Protein AF-A0A959FS25-F1 (afdb_monomer_lite)

Secondary structure (DSSP, 8-state):
-PPPP-TT-S-TTSHHHHHHHHHHHHHHHHHHHHHHHHHHHHHHHHHHHHS-TTHHHHHHHHHHHHHHHHHHHHHHHHHTT-HHHHHHHHHHHHHHHHHHHHHHHGGGT----HHHIIIIIIIIHHHHHHHHHHHHHHHHHHHHHH---

Foldseek 3Di:
DDDDDCPPPDPCPVCVVVVLVVLLVLLVVLLVVLVVLLVVLVVLVVVDVVDDDVSVVVNLVSLVVSLVSLLVSLVVCVVVPVVVSVVLNVVSVVLVVVLVCCVVPCVVPPDDPPVCCCVPNVPNVSSVSSVVSSVSSVVSNVCSVPVDD

Structure (mmCIF, N/CA/C/O backbone):
data_AF-A0A959FS25-F1
#
_entry.id   AF-A0A959FS25-F1
#
loop_
_atom_site.group_PDB
_atom_site.id
_atom_site.type_symbol
_atom_site.label_atom_id
_atom_site.label_alt_id
_atom_site.label_comp_id
_atom_site.label_asym_id
_atom_site.label_entity_id
_atom_site.label_seq_id
_atom_site.pdbx_PDB_ins_code
_atom_site.Cartn_x
_atom_site.Cartn_y
_atom_site.Cartn_z
_atom_site.occupancy
_atom_site.B_iso_or_equiv
_atom_site.auth_seq_id
_atom_site.auth_comp_id
_atom_site.auth_asym_id
_atom_site.auth_atom_id
_atom_site.pdbx_PDB_model_num
ATOM 1 N N . MET A 1 1 ? -4.090 -17.725 -48.602 1.00 39.28 1 MET A N 1
ATOM 2 C CA . MET A 1 1 ? -3.649 -18.233 -47.287 1.00 39.28 1 MET A CA 1
ATOM 3 C C . MET A 1 1 ? -2.726 -17.185 -46.703 1.00 39.28 1 MET A C 1
ATOM 5 O O . MET A 1 1 ? -1.656 -16.974 -47.254 1.00 39.28 1 MET A O 1
ATOM 9 N N . ALA A 1 2 ? -3.205 -16.432 -45.713 1.00 36.97 2 ALA A N 1
ATOM 10 C CA . ALA A 1 2 ? -2.425 -15.381 -45.073 1.00 36.97 2 ALA A CA 1
ATOM 11 C C . ALA A 1 2 ? -1.371 -16.022 -44.160 1.00 36.97 2 ALA A C 1
ATOM 13 O O . ALA A 1 2 ? -1.702 -16.863 -43.325 1.00 36.97 2 ALA A O 1
ATOM 14 N N . SER A 1 3 ? -0.113 -15.649 -44.379 1.00 31.92 3 SER A N 1
ATOM 15 C CA . SER A 1 3 ? 1.004 -15.899 -43.472 1.00 31.92 3 SER A CA 1
ATOM 16 C C . SER A 1 3 ? 0.704 -15.245 -42.118 1.00 31.92 3 SER A C 1
ATOM 18 O O . SER A 1 3 ? 0.280 -14.090 -42.123 1.00 31.92 3 SER A O 1
ATOM 20 N N . PRO A 1 4 ? 0.906 -15.917 -40.972 1.00 39.31 4 PRO A N 1
ATOM 21 C CA . PRO A 1 4 ? 0.888 -15.234 -39.685 1.00 39.31 4 PRO A CA 1
ATOM 22 C C . PRO A 1 4 ? 2.026 -14.204 -39.666 1.00 39.31 4 PRO A C 1
ATOM 24 O O . PRO A 1 4 ? 3.177 -14.545 -39.939 1.00 39.31 4 PRO A O 1
ATOM 27 N N . ASP A 1 5 ? 1.694 -12.939 -39.410 1.00 34.69 5 ASP A N 1
ATOM 28 C CA . ASP A 1 5 ? 2.671 -11.854 -39.325 1.00 34.69 5 ASP A CA 1
ATOM 29 C C . ASP A 1 5 ? 3.706 -12.143 -38.220 1.00 34.69 5 ASP A C 1
ATOM 31 O O . ASP A 1 5 ? 3.327 -12.443 -37.080 1.00 34.69 5 ASP A O 1
ATOM 35 N N . PRO A 1 6 ? 5.015 -12.027 -38.507 1.00 40.28 6 PRO A N 1
ATOM 36 C CA . PRO A 1 6 ? 6.065 -12.220 -37.524 1.00 40.28 6 PRO A CA 1
ATOM 37 C C . PRO A 1 6 ? 6.191 -10.952 -36.670 1.00 40.28 6 PRO A C 1
ATOM 39 O O . PRO A 1 6 ? 7.093 -10.142 -36.845 1.00 40.28 6 PRO A O 1
ATOM 42 N N . ILE A 1 7 ? 5.291 -10.777 -35.701 1.00 44.28 7 ILE A N 1
ATOM 43 C CA . ILE A 1 7 ? 5.465 -9.780 -34.624 1.00 44.28 7 ILE A CA 1
ATOM 44 C C . ILE A 1 7 ? 6.586 -10.219 -33.649 1.00 44.28 7 ILE A C 1
ATOM 46 O O . ILE A 1 7 ? 7.019 -9.442 -32.801 1.00 44.28 7 ILE A O 1
ATOM 50 N N . LEU A 1 8 ? 7.104 -11.448 -33.780 1.00 37.16 8 LEU A N 1
ATOM 51 C CA . LEU A 1 8 ? 8.136 -12.001 -32.897 1.00 37.16 8 LEU A CA 1
ATOM 52 C C . LEU A 1 8 ? 9.596 -11.694 -33.281 1.00 37.16 8 LEU A C 1
ATOM 54 O O . LEU A 1 8 ? 10.453 -11.923 -32.436 1.00 37.16 8 LEU A O 1
ATOM 58 N N . ASP A 1 9 ? 9.884 -11.123 -34.458 1.00 37.91 9 ASP A N 1
ATOM 59 C CA . ASP A 1 9 ? 11.271 -10.905 -34.927 1.00 37.91 9 AS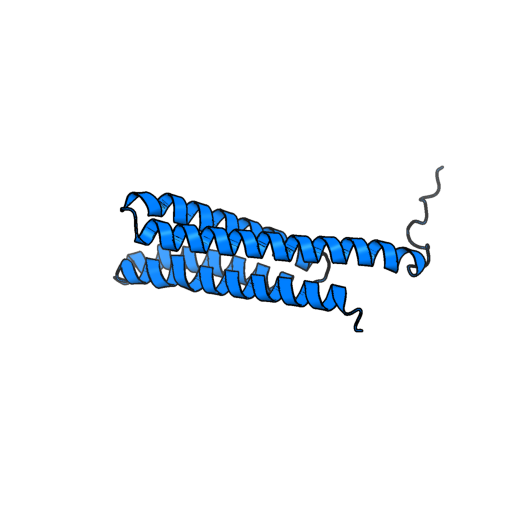P A CA 1
ATOM 60 C C . ASP A 1 9 ? 11.602 -9.435 -35.256 1.00 37.91 9 ASP A C 1
ATOM 62 O O . ASP A 1 9 ? 12.465 -9.136 -36.080 1.00 37.91 9 ASP A O 1
ATOM 66 N N . SER A 1 10 ? 10.952 -8.470 -34.601 1.00 39.53 10 SER A N 1
ATOM 67 C CA . SER A 1 10 ? 11.512 -7.113 -34.537 1.00 39.53 10 SER A CA 1
ATOM 68 C C . SER A 1 10 ? 12.599 -7.080 -33.455 1.00 39.53 10 SER A C 1
ATOM 70 O O . SER A 1 10 ? 12.296 -7.475 -32.322 1.00 39.53 10 SER A O 1
ATOM 72 N N . PRO A 1 11 ? 13.831 -6.603 -33.729 1.00 36.06 11 PRO A N 1
ATOM 73 C CA . PRO A 1 11 ? 14.851 -6.498 -32.698 1.00 36.06 11 PRO A CA 1
ATOM 74 C C . PRO A 1 11 ? 14.297 -5.625 -31.571 1.00 36.06 11 PRO A C 1
ATOM 76 O O . PRO A 1 11 ? 13.958 -4.458 -31.767 1.00 36.06 11 PRO A O 1
ATOM 79 N N . LEU A 1 12 ? 14.191 -6.205 -30.374 1.00 47.69 12 LEU A N 1
ATOM 80 C CA . LEU A 1 12 ? 13.696 -5.574 -29.145 1.00 47.69 12 LEU A CA 1
ATOM 81 C C . LEU A 1 12 ? 14.527 -4.348 -28.701 1.00 47.69 12 LEU A C 1
ATOM 83 O O . LEU A 1 12 ? 14.428 -3.922 -27.556 1.00 47.69 12 LEU A O 1
ATOM 87 N N . GLU A 1 13 ? 15.395 -3.795 -29.543 1.00 45.34 13 GLU A N 1
ATOM 88 C CA . GLU A 1 13 ? 16.294 -2.683 -29.237 1.00 45.34 13 GLU A CA 1
ATOM 89 C C . GLU A 1 13 ? 15.662 -1.320 -29.547 1.00 45.34 13 GLU A C 1
ATOM 91 O O . GLU A 1 13 ? 15.771 -0.425 -28.711 1.00 45.34 13 GLU A O 1
ATOM 96 N N . ASP A 1 14 ? 14.865 -1.195 -30.614 1.00 44.47 14 ASP A N 1
ATOM 97 C CA . ASP A 1 14 ? 14.167 0.063 -30.950 1.00 44.47 14 ASP A CA 1
ATOM 98 C C . ASP A 1 14 ? 12.854 0.267 -30.175 1.00 44.47 14 ASP A C 1
ATOM 100 O O . ASP A 1 14 ? 12.371 1.389 -30.010 1.00 44.47 14 ASP A O 1
ATOM 104 N N . VAL A 1 15 ? 12.290 -0.806 -29.612 1.00 49.53 15 VAL A N 1
ATOM 105 C CA . VAL A 1 15 ? 11.075 -0.740 -28.779 1.00 49.53 15 VAL A CA 1
ATOM 106 C C . VAL A 1 15 ? 11.408 -0.451 -27.304 1.00 49.53 15 VAL A C 1
ATOM 108 O O . VAL A 1 15 ? 10.543 -0.016 -26.540 1.00 49.53 15 VAL A O 1
ATOM 111 N N . ARG A 1 16 ? 12.672 -0.631 -26.882 1.00 56.34 16 ARG A N 1
ATOM 112 C CA . ARG A 1 16 ? 13.144 -0.348 -25.511 1.00 56.34 16 ARG A CA 1
ATOM 113 C C . ARG A 1 16 ? 12.865 1.076 -25.035 1.00 56.34 16 ARG A C 1
ATOM 115 O O . ARG A 1 16 ? 12.369 1.182 -23.916 1.00 56.34 16 ARG A O 1
ATOM 122 N N . PRO A 1 17 ? 13.147 2.156 -25.790 1.00 57.81 17 PRO A N 1
ATOM 123 C CA . PRO A 1 17 ? 12.889 3.511 -25.305 1.00 57.81 17 PRO A CA 1
ATOM 124 C C . PRO A 1 17 ? 11.390 3.783 -25.130 1.00 57.81 17 PRO A C 1
ATOM 126 O O . PRO A 1 17 ? 10.979 4.270 -24.081 1.00 57.81 17 PRO A O 1
ATOM 129 N N . VAL A 1 18 ? 10.550 3.370 -26.087 1.00 61.16 18 VAL A N 1
ATOM 130 C CA . VAL A 1 18 ? 9.091 3.585 -26.021 1.00 61.16 18 VAL A CA 1
ATOM 131 C C . VAL A 1 18 ? 8.445 2.753 -24.909 1.00 61.16 18 VAL A C 1
ATOM 133 O O . VAL A 1 18 ? 7.579 3.247 -24.182 1.00 61.16 18 VAL A O 1
ATOM 136 N N . LEU A 1 19 ? 8.866 1.496 -24.735 1.00 61.91 19 LEU A N 1
ATOM 137 C CA . LEU A 1 19 ? 8.413 0.665 -23.619 1.00 61.91 19 LEU A CA 1
ATOM 138 C C . LEU A 1 19 ? 8.911 1.234 -22.290 1.00 61.91 19 LEU A C 1
ATOM 140 O O . LEU A 1 19 ? 8.114 1.349 -21.363 1.00 61.91 19 LEU A O 1
ATOM 144 N N . ARG A 1 20 ? 10.174 1.669 -22.200 1.00 63.22 20 ARG A N 1
ATOM 145 C CA . ARG A 1 20 ? 10.745 2.310 -21.005 1.00 63.22 20 ARG A CA 1
ATOM 146 C C . ARG A 1 20 ? 9.966 3.567 -20.615 1.00 63.22 20 ARG A C 1
ATOM 148 O O . ARG A 1 20 ? 9.628 3.697 -19.444 1.00 63.22 20 ARG A O 1
ATOM 155 N N . ASP A 1 21 ? 9.603 4.426 -21.564 1.00 63.78 21 ASP A N 1
ATOM 156 C CA . ASP A 1 21 ? 8.802 5.629 -21.304 1.00 63.78 21 ASP A CA 1
ATOM 157 C C . ASP A 1 21 ? 7.386 5.300 -20.818 1.00 63.78 21 ASP A C 1
ATOM 159 O O . ASP A 1 21 ? 6.874 5.932 -19.888 1.00 63.78 21 ASP A O 1
ATOM 163 N N . ARG A 1 22 ? 6.745 4.279 -21.401 1.00 69.19 22 ARG A N 1
ATOM 164 C CA . ARG A 1 22 ? 5.432 3.798 -20.940 1.00 69.19 22 ARG A CA 1
ATOM 165 C C . ARG A 1 22 ? 5.513 3.197 -19.534 1.00 69.19 22 ARG A C 1
ATOM 167 O O . ARG A 1 22 ? 4.667 3.507 -18.695 1.00 69.19 22 ARG A O 1
ATOM 174 N N . PHE A 1 23 ? 6.544 2.400 -19.250 1.00 68.38 23 PHE A N 1
ATOM 175 C CA . PHE A 1 23 ? 6.814 1.847 -17.919 1.00 68.38 23 PHE A CA 1
ATOM 176 C C . PHE A 1 23 ? 7.118 2.947 -16.892 1.00 68.38 23 PHE A C 1
ATOM 178 O O . PHE A 1 23 ? 6.595 2.905 -15.776 1.00 68.38 23 PHE A O 1
ATOM 185 N N . TYR A 1 24 ? 7.901 3.957 -17.273 1.00 67.62 24 TYR A N 1
ATOM 186 C CA . TYR A 1 24 ? 8.228 5.117 -16.447 1.00 67.62 24 TYR A CA 1
ATOM 187 C C . TYR A 1 24 ? 6.975 5.906 -16.064 1.00 67.62 24 TYR A C 1
ATOM 189 O O . TYR A 1 24 ? 6.683 6.076 -14.877 1.00 67.62 24 TYR A O 1
ATOM 197 N N . ARG A 1 25 ? 6.194 6.338 -17.065 1.00 73.69 25 ARG A N 1
ATOM 198 C CA . ARG A 1 25 ? 4.954 7.098 -16.847 1.00 73.69 25 ARG A CA 1
ATOM 199 C C . ARG A 1 25 ? 3.996 6.330 -15.955 1.00 73.69 25 ARG A C 1
ATOM 201 O O . ARG A 1 25 ? 3.461 6.895 -15.007 1.00 73.69 25 ARG A O 1
ATOM 208 N N . ARG A 1 26 ? 3.829 5.033 -16.207 1.00 78.75 26 ARG A N 1
ATOM 209 C CA . ARG A 1 26 ? 2.962 4.191 -15.392 1.00 78.75 26 ARG A CA 1
ATOM 210 C C . ARG A 1 26 ? 3.436 4.093 -13.945 1.00 78.75 26 ARG A C 1
ATOM 212 O O . ARG A 1 26 ? 2.621 4.202 -13.041 1.00 78.75 26 ARG A O 1
ATOM 219 N N . THR A 1 27 ? 4.730 3.901 -13.717 1.00 77.69 27 THR A N 1
ATOM 220 C CA . THR A 1 27 ? 5.263 3.759 -12.356 1.00 77.69 27 THR A CA 1
ATOM 221 C C . THR A 1 27 ? 5.171 5.070 -11.573 1.00 77.69 27 THR A C 1
ATOM 223 O O . THR A 1 27 ? 4.874 5.059 -10.380 1.00 77.69 27 THR A O 1
ATOM 226 N N . ALA A 1 28 ? 5.356 6.205 -12.253 1.00 80.38 28 ALA A N 1
ATOM 227 C CA . ALA A 1 28 ? 5.119 7.525 -11.681 1.00 80.38 28 ALA A CA 1
ATOM 228 C C . ALA A 1 28 ? 3.638 7.730 -11.319 1.00 80.38 28 ALA A C 1
ATOM 230 O O . ALA A 1 28 ? 3.340 8.170 -10.212 1.00 80.38 28 ALA A O 1
ATOM 231 N N . ILE A 1 29 ? 2.716 7.377 -12.223 1.00 85.69 29 ILE A N 1
ATOM 232 C CA . ILE A 1 29 ? 1.267 7.435 -11.976 1.00 85.69 29 ILE A CA 1
ATOM 233 C C . ILE A 1 29 ? 0.893 6.550 -10.782 1.00 85.69 29 ILE A C 1
ATOM 235 O O . ILE A 1 29 ? 0.226 7.023 -9.867 1.00 85.69 29 ILE A O 1
ATOM 239 N N . ASP A 1 30 ? 1.384 5.306 -10.751 1.00 85.75 30 ASP A N 1
ATOM 240 C CA . ASP A 1 30 ? 1.131 4.357 -9.663 1.00 85.75 30 ASP A CA 1
ATOM 241 C C . ASP A 1 30 ? 1.538 4.944 -8.301 1.00 85.75 30 ASP A C 1
ATOM 243 O O . ASP A 1 30 ? 0.792 4.833 -7.325 1.00 85.75 30 ASP A O 1
ATOM 247 N N . PHE A 1 31 ? 2.719 5.574 -8.240 1.00 87.94 31 PHE A N 1
ATOM 248 C CA . PHE A 1 31 ? 3.234 6.218 -7.035 1.00 87.94 31 PHE A CA 1
ATOM 249 C C . PHE A 1 31 ? 2.379 7.411 -6.605 1.00 87.94 31 PHE A C 1
ATOM 251 O O . PHE A 1 31 ? 1.957 7.453 -5.452 1.00 87.94 31 PHE A O 1
ATOM 258 N N . TRP A 1 32 ? 2.099 8.356 -7.507 1.00 90.50 32 TRP A N 1
ATOM 259 C CA . TRP A 1 32 ? 1.359 9.571 -7.158 1.00 90.50 32 TRP A CA 1
ATOM 260 C C . TRP A 1 32 ? -0.093 9.292 -6.781 1.00 90.50 32 TRP A C 1
ATOM 262 O O . TRP A 1 32 ? -0.583 9.889 -5.826 1.00 90.50 32 TRP A O 1
ATOM 272 N N . ILE A 1 33 ? -0.760 8.354 -7.461 1.00 90.50 33 ILE A N 1
ATOM 273 C CA . ILE A 1 33 ? -2.108 7.926 -7.071 1.00 90.50 33 ILE A CA 1
ATOM 274 C C . ILE A 1 33 ? -2.067 7.278 -5.686 1.00 90.50 33 ILE A C 1
ATOM 276 O O . ILE A 1 33 ? -2.869 7.638 -4.829 1.00 90.50 33 ILE A O 1
ATOM 280 N N . ASN A 1 34 ? -1.114 6.375 -5.422 1.00 91.88 34 ASN A N 1
ATOM 281 C CA . ASN A 1 34 ? -1.023 5.751 -4.103 1.00 91.88 34 ASN A CA 1
ATOM 282 C C . ASN A 1 34 ? -0.717 6.775 -3.000 1.00 91.88 34 ASN A C 1
ATOM 284 O O . ASN A 1 34 ? -1.304 6.713 -1.927 1.00 91.88 34 ASN A O 1
ATOM 288 N N . ALA A 1 35 ? 0.182 7.727 -3.264 1.00 90.31 35 ALA A N 1
ATOM 289 C CA . ALA A 1 35 ? 0.518 8.800 -2.334 1.00 90.31 35 ALA A CA 1
ATOM 290 C C . ALA A 1 35 ? -0.704 9.676 -2.029 1.00 90.31 35 ALA A C 1
ATOM 292 O O . ALA A 1 35 ? -0.971 9.968 -0.865 1.00 90.31 35 ALA A O 1
ATOM 293 N N . ALA A 1 36 ? -1.469 10.045 -3.061 1.00 92.00 36 ALA A N 1
ATOM 294 C CA . ALA A 1 36 ? -2.697 10.813 -2.911 1.00 92.00 36 ALA A CA 1
ATOM 295 C C . ALA A 1 36 ? -3.744 10.049 -2.092 1.00 92.00 36 ALA A C 1
ATOM 297 O O . ALA A 1 36 ? -4.314 10.616 -1.165 1.00 92.00 36 ALA A O 1
ATOM 298 N N . LEU A 1 37 ? -3.956 8.759 -2.372 1.00 91.44 37 LEU A N 1
ATOM 299 C CA . LEU A 1 37 ? -4.898 7.929 -1.620 1.00 91.44 37 LEU A CA 1
ATOM 300 C C . LEU A 1 37 ? -4.467 7.758 -0.156 1.00 91.44 37 LEU A C 1
ATOM 302 O O . LEU A 1 37 ? -5.293 7.936 0.732 1.00 91.44 37 LEU A O 1
ATOM 306 N N . CYS A 1 38 ? -3.186 7.494 0.121 1.00 91.31 38 CYS A N 1
ATOM 307 C CA . CYS A 1 38 ? -2.668 7.454 1.494 1.00 91.31 38 CYS A CA 1
ATOM 308 C C . CYS A 1 38 ? -2.856 8.799 2.213 1.00 91.31 38 CYS A C 1
ATOM 310 O O . CYS A 1 38 ? -3.217 8.821 3.389 1.00 91.31 38 CYS A O 1
ATOM 312 N N . GLY A 1 39 ? -2.641 9.917 1.512 1.00 90.12 39 GLY A N 1
ATOM 313 C CA . GLY A 1 39 ? -2.890 11.257 2.040 1.00 90.12 39 GLY A CA 1
ATOM 314 C C . GLY A 1 39 ? -4.366 11.477 2.371 1.00 90.12 39 GLY A C 1
ATOM 315 O O . GLY A 1 39 ? -4.678 11.907 3.476 1.00 90.12 39 GLY A O 1
ATOM 316 N N . LEU A 1 40 ? -5.273 11.109 1.462 1.00 89.00 40 LEU A N 1
ATOM 317 C CA . LEU A 1 40 ? -6.719 11.195 1.680 1.00 89.00 40 LEU A CA 1
ATOM 318 C C . LEU A 1 40 ? -7.161 10.342 2.869 1.00 89.00 40 LEU A C 1
ATOM 320 O O . LEU A 1 40 ? -7.857 10.856 3.734 1.00 89.00 40 LEU A O 1
ATOM 324 N N . VAL A 1 41 ? -6.701 9.090 2.953 1.00 88.94 41 VAL A N 1
ATOM 325 C CA . VAL A 1 41 ? -6.999 8.186 4.077 1.00 88.94 41 VAL A CA 1
ATOM 326 C C . VAL A 1 41 ? -6.492 8.761 5.402 1.00 88.94 41 VAL A C 1
ATOM 328 O O . VAL A 1 41 ? -7.201 8.722 6.408 1.00 88.94 41 VAL A O 1
ATOM 331 N N . THR A 1 42 ? -5.297 9.357 5.403 1.00 87.88 42 THR A N 1
ATOM 332 C CA . THR A 1 42 ? -4.732 10.022 6.586 1.00 87.88 42 THR A CA 1
ATOM 333 C C . THR A 1 42 ? -5.575 11.227 7.000 1.00 87.88 42 THR A C 1
ATOM 335 O O . THR A 1 42 ? -5.903 11.370 8.175 1.00 87.88 42 THR A O 1
ATOM 338 N N . LEU A 1 43 ? -5.977 12.069 6.045 1.00 87.62 43 LEU A N 1
ATOM 339 C CA . LEU A 1 43 ? -6.838 13.224 6.304 1.00 87.62 43 LEU A CA 1
ATOM 340 C C . LEU A 1 43 ? -8.221 12.804 6.805 1.00 87.62 43 LEU A C 1
ATOM 342 O O . LEU A 1 43 ? -8.722 13.416 7.742 1.00 87.62 43 LEU A O 1
ATOM 346 N N . THR A 1 44 ? -8.822 11.750 6.245 1.00 84.06 44 THR A N 1
ATOM 347 C CA . THR A 1 44 ? -10.095 11.213 6.748 1.00 84.06 44 THR A CA 1
ATOM 348 C C . THR A 1 44 ? -9.951 10.624 8.145 1.00 84.06 44 THR A C 1
ATOM 350 O O . THR A 1 44 ? -10.828 10.845 8.969 1.00 84.06 44 THR A O 1
ATOM 353 N N . GLY A 1 45 ? -8.837 9.948 8.449 1.00 78.94 45 GLY A N 1
ATOM 354 C CA . GLY A 1 45 ? -8.565 9.435 9.793 1.00 78.94 45 GLY A CA 1
ATOM 355 C C . GLY A 1 45 ? -8.413 10.554 10.827 1.00 78.94 45 GLY A C 1
ATOM 356 O O . GLY A 1 45 ? -9.006 10.486 11.899 1.00 78.94 45 GLY A O 1
ATOM 357 N N . LEU A 1 46 ? -7.676 11.617 10.486 1.00 81.12 46 LEU A N 1
ATOM 358 C CA . LEU A 1 46 ? -7.529 12.803 11.338 1.00 81.12 46 LEU A CA 1
ATOM 359 C C . LEU A 1 46 ? -8.843 13.583 11.480 1.00 81.12 46 LEU A C 1
ATOM 361 O O . LEU A 1 46 ? -9.161 14.050 12.569 1.00 81.12 46 LEU A O 1
ATOM 365 N N . GLY A 1 47 ? -9.611 13.713 10.397 1.00 77.62 47 GLY A N 1
ATOM 366 C CA . GLY A 1 47 ? -10.910 14.385 10.397 1.00 77.62 47 GLY A CA 1
ATOM 367 C C . GLY A 1 47 ? -11.959 13.632 11.212 1.00 77.62 47 GLY A C 1
ATOM 368 O O . GLY A 1 47 ? -12.654 14.246 12.012 1.00 77.62 47 GLY A O 1
ATOM 369 N N . GLY A 1 48 ? -12.020 12.304 11.079 1.00 72.19 48 GLY A N 1
ATOM 370 C CA . GLY A 1 48 ? -12.925 11.459 11.859 1.00 72.19 48 GLY A CA 1
ATOM 371 C C . GLY A 1 48 ? -12.583 11.405 13.347 1.00 72.19 48 GLY A C 1
ATOM 372 O O . GLY A 1 48 ? -13.468 11.220 14.169 1.00 72.19 48 GLY A O 1
ATOM 373 N N . TRP A 1 49 ? -11.321 11.635 13.724 1.00 69.00 49 TRP A N 1
ATOM 374 C CA . TRP A 1 49 ? -10.952 11.789 15.135 1.00 69.00 49 TRP A CA 1
ATOM 375 C C . TRP A 1 49 ? -11.500 13.084 15.763 1.00 69.00 49 TRP A C 1
ATOM 377 O O . TRP A 1 49 ? -11.687 13.149 16.975 1.00 69.00 49 TRP A O 1
ATOM 387 N N . LEU A 1 50 ? -11.763 14.110 14.948 1.00 68.25 50 LEU A N 1
ATOM 388 C CA . LEU A 1 50 ? -12.223 15.425 15.402 1.00 68.25 50 LEU A CA 1
ATOM 389 C C . LEU A 1 50 ? -13.746 15.613 15.299 1.00 68.25 50 LEU A C 1
ATOM 391 O O . LEU A 1 50 ? -14.272 16.543 15.908 1.00 68.25 50 LEU A O 1
ATOM 395 N N . ILE A 1 51 ? -14.446 14.786 14.516 1.00 64.50 51 ILE A N 1
ATOM 396 C CA . ILE A 1 51 ? -15.841 15.006 14.116 1.00 64.50 51 ILE A CA 1
ATOM 397 C C . ILE A 1 51 ? -16.620 13.684 14.258 1.00 64.50 51 ILE A C 1
ATOM 399 O O . ILE A 1 51 ? -16.649 12.926 13.308 1.00 64.50 51 ILE A O 1
ATOM 403 N N . GLU A 1 52 ? -17.199 13.429 15.442 1.00 65.25 52 GLU A N 1
ATOM 404 C CA . GLU A 1 52 ? -18.264 12.450 15.806 1.00 65.25 52 GLU A CA 1
ATOM 405 C C . GLU A 1 52 ? -18.314 11.015 15.183 1.00 65.25 52 GLU A C 1
ATOM 407 O O . GLU A 1 52 ? -17.634 10.646 14.230 1.00 65.25 52 GLU A O 1
ATOM 412 N N . GLU A 1 53 ? -19.142 10.140 15.776 1.00 59.75 53 GLU A N 1
ATOM 413 C CA . GLU A 1 53 ? -19.171 8.675 15.555 1.00 59.75 53 GLU A CA 1
ATOM 414 C C . GLU A 1 53 ? -19.499 8.224 14.109 1.00 59.75 53 GLU A C 1
ATOM 416 O O . GLU A 1 53 ? -19.106 7.126 13.699 1.00 59.75 53 GLU A O 1
ATOM 421 N N . ASP A 1 54 ? -20.122 9.075 13.286 1.00 65.25 54 ASP A N 1
ATOM 422 C CA . ASP A 1 54 ? -20.556 8.735 11.918 1.00 65.25 54 ASP A CA 1
ATOM 423 C C . ASP A 1 54 ? -19.422 8.725 10.869 1.00 65.25 54 ASP A C 1
ATOM 425 O O . ASP A 1 54 ? -19.601 8.266 9.734 1.00 65.25 54 ASP A O 1
ATOM 429 N N . TYR A 1 55 ? -18.213 9.170 11.228 1.00 74.31 55 TYR A N 1
ATOM 430 C CA . TYR A 1 55 ? -17.065 9.195 10.309 1.00 74.31 55 TYR A CA 1
ATOM 431 C C . TYR A 1 55 ? -16.408 7.827 10.087 1.00 74.31 55 TYR A C 1
ATOM 433 O O . TYR A 1 55 ? -15.599 7.665 9.165 1.00 74.31 55 TYR A O 1
ATOM 441 N N . LEU A 1 56 ? -16.779 6.811 10.874 1.00 72.00 56 LEU A N 1
ATOM 442 C CA . LEU A 1 56 ? -16.237 5.458 10.746 1.00 72.00 56 LEU A CA 1
ATOM 443 C C . LEU A 1 56 ? -16.516 4.855 9.360 1.00 72.00 56 LEU A C 1
ATOM 445 O O . LEU A 1 56 ? -15.632 4.245 8.756 1.00 72.00 56 LEU A O 1
ATOM 449 N N . ILE A 1 57 ? -17.717 5.078 8.819 1.00 78.50 57 ILE A N 1
ATOM 450 C CA . ILE A 1 57 ? -18.108 4.590 7.488 1.00 78.50 57 ILE A CA 1
ATOM 451 C C . ILE A 1 57 ? -17.229 5.227 6.407 1.00 78.50 57 ILE A C 1
ATOM 453 O O . ILE A 1 57 ? -16.754 4.538 5.505 1.00 78.50 57 ILE A O 1
ATOM 457 N N . VAL A 1 58 ? -16.958 6.529 6.521 1.00 82.12 58 VAL A N 1
ATOM 458 C CA . VAL A 1 58 ? -16.104 7.261 5.575 1.00 82.12 58 VAL A CA 1
ATOM 459 C C . VAL A 1 58 ? -14.674 6.725 5.617 1.00 82.12 58 VAL A C 1
ATOM 461 O O . VAL A 1 58 ? -14.092 6.450 4.567 1.00 82.12 58 VAL A O 1
ATOM 464 N N . CYS A 1 59 ? -14.126 6.505 6.815 1.00 78.81 59 CYS A N 1
ATOM 465 C CA . CYS A 1 59 ? -12.808 5.898 6.994 1.00 78.81 59 CYS A CA 1
ATOM 466 C C . CYS A 1 59 ? -12.739 4.496 6.376 1.00 78.81 59 CYS A C 1
ATOM 468 O O . CYS A 1 59 ? -11.806 4.203 5.629 1.00 78.81 59 CYS A O 1
ATOM 470 N N . LEU A 1 60 ? -13.737 3.644 6.623 1.00 79.88 60 LEU A N 1
ATOM 471 C CA . LEU A 1 60 ? -13.795 2.299 6.048 1.00 79.88 60 LEU A CA 1
ATOM 472 C C . LEU A 1 60 ? -13.847 2.327 4.518 1.00 79.88 60 LEU A C 1
ATOM 474 O O . LEU A 1 60 ? -13.118 1.573 3.874 1.00 79.88 60 LEU A O 1
ATOM 478 N N . ILE A 1 61 ? -14.646 3.220 3.927 1.00 85.88 61 ILE A N 1
ATOM 479 C CA . ILE A 1 61 ? -14.705 3.402 2.470 1.00 85.88 61 ILE A CA 1
ATOM 480 C C . ILE A 1 61 ? -13.346 3.861 1.929 1.00 85.88 61 ILE A C 1
ATOM 482 O O . ILE A 1 61 ? -12.883 3.336 0.915 1.00 85.88 61 ILE A O 1
ATOM 486 N N . ALA A 1 62 ? -12.682 4.799 2.607 1.00 86.44 62 ALA A N 1
ATOM 487 C CA . ALA A 1 62 ? -11.374 5.302 2.198 1.00 86.44 62 ALA A CA 1
ATOM 488 C C . ALA A 1 62 ? -10.301 4.197 2.234 1.00 86.44 62 ALA A C 1
ATOM 490 O O . ALA A 1 62 ? -9.575 4.003 1.254 1.00 86.44 62 ALA A O 1
ATOM 491 N N . PHE A 1 63 ? -10.244 3.417 3.319 1.00 85.38 63 PHE A N 1
ATOM 492 C CA . PHE A 1 63 ? -9.344 2.266 3.444 1.00 85.38 63 PHE A CA 1
ATOM 493 C C . PHE A 1 63 ? -9.665 1.163 2.432 1.00 85.38 63 PHE A C 1
ATOM 495 O O . PHE A 1 63 ? -8.746 0.568 1.868 1.00 85.38 63 PHE A O 1
ATOM 502 N N . PHE A 1 64 ? -10.945 0.912 2.154 1.00 87.12 64 PHE A N 1
ATOM 503 C CA . PHE A 1 64 ? -11.362 -0.049 1.138 1.00 87.12 64 PHE A CA 1
ATOM 504 C C . PHE A 1 64 ? -10.911 0.384 -0.260 1.00 87.12 64 PHE A C 1
ATOM 506 O O . PHE A 1 64 ? -10.278 -0.399 -0.968 1.00 87.12 64 PHE A O 1
ATOM 513 N N . ALA A 1 65 ? -11.163 1.638 -0.645 1.00 89.88 65 ALA A N 1
ATOM 514 C CA . ALA A 1 65 ? -10.740 2.178 -1.935 1.00 89.88 65 ALA A CA 1
ATOM 515 C C . ALA A 1 65 ? -9.212 2.119 -2.104 1.00 89.88 65 ALA A C 1
ATOM 517 O O . ALA A 1 65 ? -8.719 1.694 -3.153 1.00 89.88 65 ALA A O 1
ATOM 518 N N . LEU A 1 66 ? -8.463 2.477 -1.054 1.00 91.69 66 LEU A N 1
ATOM 519 C CA . LEU A 1 66 ? -7.008 2.347 -1.015 1.00 91.69 66 LEU A CA 1
ATOM 520 C C . LEU A 1 66 ? -6.571 0.887 -1.201 1.00 91.69 66 LEU A C 1
ATOM 522 O O . LEU A 1 66 ? -5.754 0.600 -2.074 1.00 91.69 66 LEU A O 1
ATOM 526 N N . GLY A 1 67 ? -7.134 -0.040 -0.424 1.00 90.12 67 GLY A N 1
ATOM 527 C CA . GLY A 1 67 ? -6.788 -1.459 -0.481 1.00 90.12 67 GLY A CA 1
ATOM 528 C C . GLY A 1 67 ? -7.075 -2.086 -1.846 1.00 90.12 67 GLY A C 1
ATOM 529 O O . GLY A 1 67 ? -6.216 -2.768 -2.405 1.00 90.12 67 GLY A O 1
ATOM 530 N N . VAL A 1 68 ? -8.242 -1.797 -2.430 1.00 91.06 68 VAL A N 1
ATOM 531 C CA . VAL A 1 68 ? -8.618 -2.256 -3.776 1.00 91.06 68 VAL A CA 1
ATOM 532 C C . VAL A 1 68 ? -7.618 -1.750 -4.811 1.00 91.06 68 VAL A C 1
ATOM 534 O O . VAL A 1 68 ? -7.095 -2.538 -5.602 1.00 91.06 68 VAL A O 1
ATOM 537 N N . TYR A 1 69 ? -7.297 -0.456 -4.783 1.00 92.62 69 TYR A N 1
ATOM 538 C CA . TYR A 1 69 ? -6.317 0.120 -5.698 1.00 92.62 69 TYR A CA 1
ATOM 539 C C . TYR A 1 69 ? -4.940 -0.552 -5.572 1.00 92.62 69 TYR A C 1
ATOM 541 O O . TYR A 1 69 ? -4.343 -0.936 -6.581 1.00 92.62 69 TYR A O 1
ATOM 549 N N . GLN A 1 70 ? -4.439 -0.739 -4.348 1.00 93.00 70 GLN A N 1
ATOM 550 C CA . GLN A 1 70 ? -3.134 -1.361 -4.100 1.00 93.00 70 GLN A CA 1
ATOM 551 C C . GLN A 1 70 ? -3.100 -2.818 -4.560 1.00 93.00 70 GLN A C 1
ATOM 553 O O . GLN A 1 70 ? -2.120 -3.260 -5.167 1.00 93.00 70 GLN A O 1
ATOM 558 N N . LEU A 1 71 ? -4.187 -3.559 -4.350 1.00 91.44 71 LEU A N 1
ATOM 559 C CA . LEU A 1 71 ? -4.316 -4.934 -4.810 1.00 91.44 71 LEU A CA 1
ATOM 560 C C . LEU A 1 71 ? -4.295 -5.010 -6.345 1.00 91.44 71 LEU A C 1
ATOM 562 O O . LEU A 1 71 ? -3.489 -5.749 -6.907 1.00 91.44 71 LEU A O 1
ATOM 566 N N . PHE A 1 72 ? -5.063 -4.172 -7.042 1.00 91.19 72 PHE A N 1
ATOM 567 C CA . PHE A 1 72 ? -5.014 -4.117 -8.506 1.00 91.19 72 PHE A CA 1
ATOM 568 C C . PHE A 1 72 ? -3.640 -3.676 -9.029 1.00 91.19 72 PHE A C 1
ATOM 570 O O . PHE A 1 72 ? -3.055 -4.354 -9.875 1.00 91.19 72 PHE A O 1
ATOM 577 N N . SER A 1 73 ? -3.074 -2.584 -8.509 1.00 90.06 73 SER A N 1
ATOM 578 C CA . SER A 1 73 ? -1.762 -2.085 -8.948 1.00 90.06 73 SER A CA 1
ATOM 579 C C . SER A 1 73 ? -0.653 -3.117 -8.702 1.00 90.06 73 SER A C 1
ATOM 581 O O . SER A 1 73 ? 0.236 -3.296 -9.542 1.00 90.06 73 SER A O 1
ATOM 583 N N . SER A 1 74 ? -0.718 -3.851 -7.588 1.00 88.94 74 SER A N 1
ATOM 584 C CA . SER A 1 74 ? 0.233 -4.917 -7.271 1.00 88.94 74 SER A CA 1
ATOM 585 C C . SER A 1 74 ? 0.102 -6.127 -8.198 1.00 88.94 74 SER A C 1
ATOM 587 O O . SER A 1 74 ? 1.119 -6.604 -8.702 1.00 88.94 74 SER A O 1
ATOM 589 N N . MET A 1 75 ? -1.122 -6.566 -8.515 1.00 89.06 75 MET A N 1
ATOM 590 C CA . MET A 1 75 ? -1.380 -7.658 -9.462 1.00 89.06 75 MET A CA 1
ATOM 591 C C . MET A 1 75 ? -0.893 -7.316 -10.868 1.00 89.06 75 MET A C 1
ATOM 593 O O . MET A 1 75 ? -0.156 -8.095 -11.470 1.00 89.06 75 MET A O 1
ATOM 597 N N . VAL A 1 76 ? -1.233 -6.129 -11.383 1.00 87.56 76 VAL A N 1
ATOM 598 C CA . VAL A 1 76 ? -0.777 -5.723 -12.719 1.00 87.56 76 VAL A CA 1
ATOM 599 C C . VAL A 1 76 ? 0.740 -5.481 -12.720 1.00 87.56 76 VAL A C 1
ATOM 601 O O . VAL A 1 76 ? 1.404 -5.748 -13.716 1.00 87.56 76 VAL A O 1
ATOM 604 N N . GLY A 1 77 ? 1.320 -4.993 -11.620 1.00 81.81 77 GLY A N 1
ATOM 605 C CA . GLY A 1 77 ? 2.773 -4.888 -11.467 1.00 81.81 77 GLY A CA 1
ATOM 606 C C . GLY A 1 77 ? 3.468 -6.252 -11.498 1.00 81.81 77 GLY A C 1
ATOM 607 O O . GLY A 1 77 ? 4.464 -6.412 -12.201 1.00 81.81 77 GLY A O 1
ATOM 608 N N . GLY A 1 78 ? 2.923 -7.239 -10.783 1.00 82.69 78 GLY A N 1
ATOM 609 C CA . GLY A 1 78 ? 3.413 -8.616 -10.773 1.00 82.69 78 GLY A CA 1
ATOM 610 C C . GLY A 1 78 ? 3.315 -9.288 -12.143 1.00 82.69 78 GLY A C 1
ATOM 611 O O . GLY A 1 78 ? 4.292 -9.879 -12.594 1.00 82.69 78 GLY A O 1
ATOM 612 N N . ALA A 1 79 ? 2.190 -9.115 -12.848 1.00 83.06 79 ALA A N 1
ATOM 613 C CA . ALA A 1 79 ? 1.987 -9.641 -14.203 1.00 83.06 79 ALA A CA 1
ATOM 614 C C . ALA A 1 79 ? 2.991 -9.082 -15.229 1.00 83.06 79 ALA A C 1
ATOM 616 O O . ALA A 1 79 ? 3.308 -9.746 -16.209 1.00 83.06 79 ALA A O 1
ATOM 617 N N . LEU A 1 80 ? 3.523 -7.880 -14.989 1.00 78.94 80 LEU A N 1
ATOM 618 C CA . LEU A 1 80 ? 4.569 -7.264 -15.810 1.00 78.94 80 LEU A CA 1
ATOM 619 C C . LEU A 1 80 ? 5.999 -7.551 -15.325 1.00 78.94 80 LEU A C 1
ATOM 621 O O . LEU A 1 80 ? 6.941 -6.899 -15.772 1.00 78.94 80 LEU A O 1
ATOM 625 N N . GLY A 1 81 ? 6.178 -8.495 -14.399 1.00 76.69 81 GLY A N 1
ATOM 626 C CA . GLY A 1 81 ? 7.495 -8.936 -13.938 1.00 76.69 81 GLY A CA 1
ATOM 627 C C . GLY A 1 81 ? 8.069 -8.162 -12.747 1.00 76.69 81 GLY A C 1
ATOM 628 O O . GLY A 1 81 ? 9.205 -8.417 -12.350 1.00 76.69 81 GLY A O 1
ATOM 629 N N . ASN A 1 82 ? 7.317 -7.250 -12.115 1.00 80.38 82 ASN A N 1
ATOM 630 C CA . ASN A 1 82 ? 7.748 -6.648 -10.850 1.00 80.38 82 ASN A CA 1
ATOM 631 C C . ASN A 1 82 ? 7.491 -7.624 -9.693 1.00 80.38 82 ASN A C 1
ATOM 633 O O . ASN A 1 82 ? 6.435 -7.601 -9.057 1.00 80.38 82 ASN A O 1
ATOM 637 N N . THR A 1 83 ? 8.488 -8.462 -9.404 1.00 83.69 83 THR A N 1
ATOM 638 C CA . THR A 1 83 ? 8.413 -9.506 -8.371 1.00 83.69 83 THR A CA 1
ATOM 639 C C . THR A 1 83 ? 8.057 -8.960 -6.992 1.00 83.69 83 THR A C 1
ATOM 641 O O . THR A 1 83 ? 7.305 -9.604 -6.275 1.00 83.69 83 THR A O 1
ATOM 644 N N . ARG A 1 84 ? 8.497 -7.746 -6.632 1.00 82.31 84 ARG A N 1
ATOM 645 C CA . ARG A 1 84 ? 8.173 -7.133 -5.330 1.00 82.31 84 ARG A CA 1
ATOM 646 C C . ARG A 1 84 ? 6.693 -6.777 -5.212 1.00 82.31 84 ARG A C 1
ATOM 648 O O . ARG A 1 84 ? 6.073 -7.068 -4.193 1.00 82.31 84 ARG A O 1
ATOM 655 N N . LYS A 1 85 ? 6.119 -6.177 -6.263 1.00 83.88 85 LYS A N 1
ATOM 656 C CA . LYS A 1 85 ? 4.671 -5.920 -6.336 1.00 83.88 85 LYS A CA 1
ATOM 657 C C . LYS A 1 85 ? 3.881 -7.235 -6.375 1.00 83.88 85 LYS A C 1
ATOM 659 O O . LYS A 1 85 ? 2.863 -7.338 -5.704 1.00 83.88 85 LYS A O 1
ATOM 664 N N . GLY A 1 86 ? 4.385 -8.252 -7.076 1.00 83.56 86 GLY A N 1
ATOM 665 C CA . GLY A 1 86 ? 3.800 -9.596 -7.074 1.00 83.56 86 GLY A CA 1
ATOM 666 C C . GLY A 1 86 ? 3.799 -10.253 -5.688 1.00 83.56 86 GLY A C 1
ATOM 667 O O . GLY A 1 86 ? 2.779 -10.768 -5.253 1.00 83.56 86 GLY A O 1
ATOM 668 N N . SER A 1 87 ? 4.903 -10.188 -4.942 1.00 86.88 87 SER A N 1
ATOM 669 C CA . SER A 1 87 ? 4.953 -10.712 -3.572 1.00 86.88 87 SER A CA 1
ATOM 670 C C . SER A 1 87 ? 3.986 -9.973 -2.648 1.00 86.88 87 SER A C 1
ATOM 672 O O . SER A 1 87 ? 3.294 -10.612 -1.861 1.00 86.88 87 SER A O 1
ATOM 674 N N . TYR A 1 88 ? 3.882 -8.645 -2.773 1.00 90.50 88 TYR A N 1
ATOM 675 C CA . TYR A 1 88 ? 2.897 -7.867 -2.021 1.00 90.50 88 TYR A CA 1
ATOM 676 C C . TYR A 1 88 ? 1.461 -8.333 -2.283 1.00 90.50 88 TYR A C 1
ATOM 678 O O . TYR A 1 88 ? 0.704 -8.476 -1.329 1.00 90.50 88 TYR A O 1
ATOM 686 N N . SER A 1 89 ? 1.083 -8.603 -3.540 1.00 90.06 89 SER A N 1
ATOM 687 C CA . SER A 1 89 ? -0.284 -9.039 -3.858 1.00 90.06 89 SER A CA 1
ATOM 688 C C . SER A 1 89 ? -0.622 -10.376 -3.194 1.00 90.06 89 SER A C 1
ATOM 690 O O . SER A 1 89 ? -1.710 -10.526 -2.640 1.00 90.06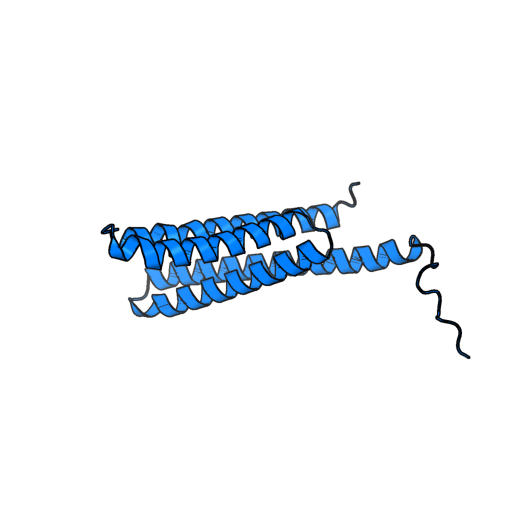 89 SER A O 1
ATOM 692 N N . VAL A 1 90 ? 0.328 -11.316 -3.166 1.00 91.12 90 VAL A N 1
ATOM 693 C CA . VAL A 1 90 ? 0.179 -12.592 -2.451 1.00 91.12 90 VAL A CA 1
ATOM 694 C C . VAL A 1 90 ? -0.023 -12.352 -0.955 1.00 91.12 90 VAL A C 1
ATOM 696 O O . VAL A 1 90 ? -0.969 -12.884 -0.377 1.00 91.12 90 VAL A O 1
ATOM 699 N N . PHE A 1 91 ? 0.808 -11.514 -0.328 1.00 89.75 91 PHE A N 1
ATOM 700 C CA . PHE A 1 91 ? 0.655 -11.177 1.091 1.00 89.75 91 PHE A CA 1
ATOM 701 C C . PHE A 1 91 ? -0.670 -10.473 1.395 1.00 89.75 91 PHE A C 1
ATOM 703 O O . PHE A 1 91 ? -1.300 -10.792 2.398 1.00 89.75 91 PHE A O 1
ATOM 710 N N . ALA A 1 92 ? -1.121 -9.560 0.534 1.00 88.75 92 ALA A N 1
ATOM 711 C CA . ALA A 1 92 ? -2.392 -8.863 0.698 1.00 88.75 92 ALA A CA 1
ATOM 712 C C . ALA A 1 92 ? -3.580 -9.839 0.651 1.00 88.75 92 ALA A C 1
ATOM 714 O O . ALA A 1 92 ? -4.467 -9.771 1.499 1.00 88.75 92 ALA A O 1
ATOM 715 N N . TRP A 1 93 ? -3.570 -10.802 -0.275 1.00 89.81 93 TRP A N 1
ATOM 716 C CA . TRP A 1 93 ? -4.588 -11.854 -0.327 1.00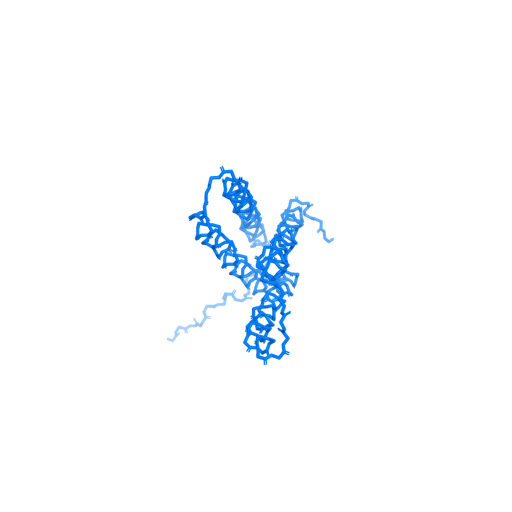 89.81 93 TRP A CA 1
ATOM 717 C C . TRP A 1 93 ? -4.556 -12.765 0.902 1.00 89.81 93 TRP A C 1
ATOM 719 O O . TRP A 1 93 ? -5.603 -13.028 1.496 1.00 89.81 93 TRP A O 1
ATOM 729 N N . LEU A 1 94 ? -3.367 -13.207 1.321 1.00 90.56 94 LEU A N 1
ATOM 730 C CA . LEU A 1 94 ? -3.208 -14.002 2.542 1.00 90.56 94 LEU A CA 1
ATOM 731 C C . LEU A 1 94 ? -3.710 -13.244 3.772 1.00 90.56 94 LEU A C 1
ATOM 733 O O . LEU A 1 94 ? -4.355 -13.838 4.632 1.00 90.56 94 LEU A O 1
ATOM 737 N N . TYR A 1 95 ? -3.470 -11.936 3.832 1.00 87.31 95 TYR A N 1
ATOM 738 C CA . TYR A 1 95 ? -3.957 -11.081 4.903 1.00 87.31 95 TYR A CA 1
ATOM 739 C C . TYR A 1 95 ? -5.489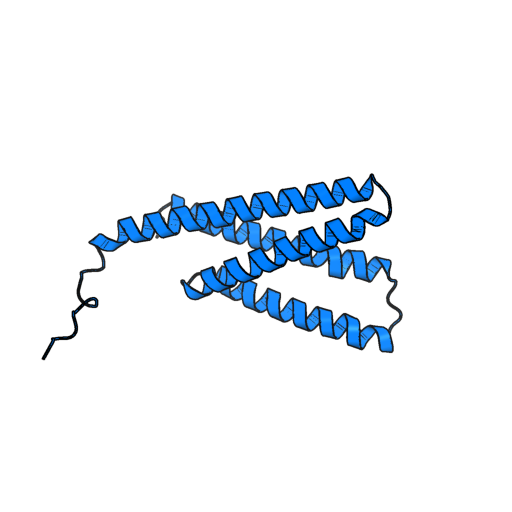 -11.008 4.943 1.00 87.31 95 TYR A C 1
ATOM 741 O O . TYR A 1 95 ? -6.065 -11.129 6.019 1.00 87.31 95 TYR A O 1
ATOM 749 N N . VAL A 1 96 ? -6.166 -10.891 3.795 1.00 85.06 96 VAL A N 1
ATOM 750 C CA . VAL A 1 96 ? -7.641 -10.913 3.729 1.00 85.06 96 VAL A CA 1
ATOM 751 C C . VAL A 1 96 ? -8.203 -12.249 4.228 1.00 85.06 96 VAL A C 1
ATOM 753 O O . VAL A 1 96 ? -9.145 -12.267 5.021 1.00 85.06 96 VAL A O 1
ATOM 756 N N . VAL A 1 97 ? -7.607 -13.372 3.816 1.00 88.56 97 VAL A N 1
ATOM 757 C CA . VAL A 1 97 ? -8.014 -14.713 4.279 1.00 88.56 97 VAL A CA 1
ATOM 758 C C . VAL A 1 97 ? -7.765 -14.878 5.780 1.00 88.56 97 VAL A C 1
ATOM 760 O O . VAL A 1 97 ? -8.609 -15.412 6.505 1.00 88.56 97 VAL A O 1
ATOM 763 N N . PHE A 1 98 ? -6.621 -14.393 6.260 1.00 86.50 98 PHE A N 1
ATOM 764 C CA . PHE A 1 98 ? -6.273 -14.397 7.673 1.00 86.50 98 PHE A CA 1
ATOM 765 C C . PHE A 1 98 ? -7.254 -13.554 8.494 1.00 86.50 98 PHE A C 1
ATOM 767 O O . PHE A 1 98 ? -7.789 -14.059 9.477 1.00 86.50 98 PHE A O 1
ATOM 774 N N . LEU A 1 99 ? -7.569 -12.328 8.058 1.00 83.56 99 LEU A N 1
ATOM 775 C CA . LEU A 1 99 ? -8.584 -11.480 8.682 1.00 83.56 99 LEU A CA 1
ATOM 776 C C . LEU A 1 99 ? -9.927 -12.200 8.761 1.00 83.56 99 LEU A C 1
ATOM 778 O O . LEU A 1 99 ? -10.499 -12.291 9.840 1.00 83.56 99 LEU A O 1
ATOM 782 N N . PHE A 1 100 ? -10.408 -12.776 7.658 1.00 83.69 100 PHE A N 1
ATOM 783 C CA . PHE A 1 100 ? -11.666 -13.522 7.663 1.00 83.69 100 PHE A CA 1
ATOM 784 C C . PHE A 1 100 ? -11.651 -14.674 8.677 1.00 83.69 100 PHE A C 1
ATOM 786 O O . PHE A 1 100 ? -12.617 -14.875 9.411 1.00 83.69 100 PHE A O 1
ATOM 793 N N . THR A 1 101 ? -10.538 -15.405 8.758 1.00 83.06 101 THR A N 1
ATOM 794 C CA . THR A 1 101 ? -10.374 -16.527 9.692 1.00 83.06 101 THR A CA 1
ATOM 795 C C . THR A 1 101 ? -10.326 -16.055 11.146 1.00 83.06 101 THR A C 1
ATOM 797 O O . THR A 1 101 ? -10.952 -16.672 12.001 1.00 83.06 101 THR A O 1
ATOM 800 N N . VAL A 1 102 ? -9.644 -14.944 11.433 1.00 78.81 102 VAL A N 1
ATOM 801 C CA . VAL A 1 102 ? -9.588 -14.319 12.764 1.00 78.81 102 VAL A CA 1
ATOM 802 C C . VAL A 1 102 ? -10.970 -13.816 13.175 1.00 78.81 102 VAL A C 1
ATOM 804 O O . VAL A 1 102 ? -11.471 -14.203 14.227 1.00 78.81 102 VAL A O 1
ATOM 807 N N . PHE A 1 103 ? -11.634 -13.033 12.324 1.00 76.88 103 PHE A N 1
ATOM 808 C CA . PHE A 1 103 ? -12.957 -12.477 12.614 1.00 76.88 103 PHE A CA 1
ATOM 809 C C . PHE A 1 103 ? -14.042 -13.555 12.732 1.00 76.88 103 PHE A C 1
ATOM 811 O O . PHE A 1 103 ? -14.952 -13.423 13.542 1.00 76.88 103 PHE A O 1
ATOM 818 N N . ARG A 1 104 ? -13.957 -14.651 11.971 1.00 75.88 104 ARG A N 1
ATOM 819 C CA . ARG A 1 104 ? -14.938 -15.742 12.061 1.00 75.88 104 ARG A CA 1
ATOM 820 C C . ARG A 1 104 ? -14.617 -16.755 13.162 1.00 75.88 104 ARG A C 1
ATOM 822 O O . ARG A 1 104 ? -15.530 -17.273 13.795 1.00 75.88 104 ARG A O 1
ATOM 829 N N . GLY A 1 105 ? -13.343 -17.088 13.346 1.00 69.12 105 GLY A N 1
ATOM 830 C CA . GLY A 1 105 ? -12.889 -18.187 14.198 1.00 69.12 105 GLY A CA 1
ATOM 831 C C . GLY A 1 105 ? -12.600 -17.779 15.641 1.00 69.12 105 GLY A C 1
ATOM 832 O O . GLY A 1 105 ? -12.978 -18.502 16.559 1.00 69.12 105 GLY A O 1
ATOM 833 N N . LEU A 1 106 ? -11.965 -16.622 15.867 1.00 65.50 106 LEU A N 1
ATOM 834 C CA . LEU A 1 106 ? -11.596 -16.196 17.224 1.00 65.50 106 LEU A CA 1
ATOM 835 C C . LEU A 1 106 ? -12.779 -15.627 18.006 1.00 65.50 106 LEU A C 1
ATOM 837 O O . LEU A 1 106 ? -12.841 -15.853 19.209 1.00 65.50 106 LEU A O 1
ATOM 841 N N . PHE A 1 107 ? -13.763 -15.006 17.347 1.00 62.81 107 PHE A N 1
ATOM 842 C CA . PHE A 1 107 ? -14.976 -14.509 18.016 1.00 62.81 107 PHE A CA 1
ATOM 843 C C . PHE A 1 107 ? -15.810 -15.608 18.695 1.00 62.81 107 PHE A C 1
ATOM 845 O O . PHE A 1 107 ? -16.600 -15.307 19.584 1.00 62.81 107 PHE A O 1
ATOM 852 N N . GLY A 1 108 ? -15.628 -16.878 18.315 1.00 62.28 108 GLY A N 1
ATOM 853 C CA . GLY A 1 108 ? -16.283 -18.010 18.975 1.00 62.28 108 GLY A CA 1
ATOM 854 C C . GLY A 1 108 ? -15.530 -18.579 20.184 1.00 62.28 108 GLY A C 1
ATOM 855 O O . GLY A 1 108 ? -16.097 -19.401 20.897 1.00 62.28 108 GLY A O 1
ATOM 856 N N . ILE A 1 109 ? -14.262 -18.201 20.401 1.00 69.12 109 ILE A N 1
ATOM 857 C CA . ILE A 1 109 ? -13.350 -18.902 21.330 1.00 69.12 109 ILE A CA 1
ATOM 858 C C . ILE A 1 109 ? -12.651 -17.940 22.303 1.00 69.12 109 ILE A C 1
ATOM 860 O O . ILE A 1 109 ? -12.408 -18.303 23.452 1.00 69.12 109 ILE A O 1
ATOM 864 N N . VAL A 1 110 ? -12.318 -16.721 21.869 1.00 71.38 110 VAL A N 1
ATOM 865 C CA . VAL A 1 110 ? -11.530 -15.751 22.640 1.00 71.38 110 VAL A CA 1
ATOM 866 C C . VAL A 1 110 ? -12.229 -14.396 22.644 1.00 71.38 110 VAL A C 1
ATOM 868 O O . VAL A 1 110 ? -12.487 -13.812 21.593 1.00 71.38 110 VAL A O 1
ATOM 871 N N . THR A 1 111 ? -12.473 -13.852 23.835 1.00 74.88 111 THR A N 1
ATOM 872 C CA . THR A 1 111 ? -12.987 -12.491 24.014 1.00 74.88 111 THR A CA 1
ATOM 873 C C . THR A 1 111 ? -11.857 -11.486 23.791 1.00 74.88 111 THR A C 1
ATOM 875 O O . THR A 1 111 ? -11.149 -11.093 24.717 1.00 74.88 111 THR A O 1
ATOM 878 N N . ILE A 1 112 ? -11.641 -11.101 22.534 1.00 75.31 112 ILE A N 1
ATOM 879 C CA . ILE A 1 112 ? -10.702 -10.032 22.185 1.00 75.31 112 ILE A CA 1
ATOM 880 C C . ILE A 1 112 ? -11.421 -8.693 22.382 1.00 75.31 112 ILE A C 1
ATOM 882 O O . ILE A 1 112 ? -12.526 -8.528 21.860 1.00 75.31 112 ILE A O 1
ATOM 886 N N . PRO A 1 113 ? -10.836 -7.729 23.116 1.00 80.88 113 PRO A N 1
ATOM 887 C CA . PRO A 1 113 ? -11.454 -6.424 23.275 1.00 80.88 113 PRO A CA 1
ATOM 888 C C . PRO A 1 113 ? -11.610 -5.736 21.917 1.00 80.88 113 PRO A C 1
ATOM 890 O O . PRO A 1 113 ? -10.679 -5.690 21.111 1.00 80.88 113 PRO A O 1
ATOM 893 N N . GLU A 1 114 ? -12.794 -5.180 21.683 1.00 76.69 114 GLU A N 1
ATOM 894 C CA . GLU A 1 114 ? -13.197 -4.632 20.388 1.00 76.69 114 GLU A CA 1
ATOM 895 C C . GLU A 1 114 ? -12.229 -3.552 19.880 1.00 76.69 114 GLU A C 1
ATOM 897 O O . GLU A 1 114 ? -11.801 -3.571 18.727 1.00 76.69 114 GLU A O 1
ATOM 902 N N . TRP A 1 115 ? -11.783 -2.664 20.773 1.00 78.19 115 TRP A N 1
ATOM 903 C CA . TRP A 1 115 ? -10.833 -1.600 20.442 1.00 78.19 115 TRP A CA 1
ATOM 904 C C . TRP A 1 115 ? -9.499 -2.135 19.895 1.00 78.19 115 TRP A C 1
ATOM 906 O O . TRP A 1 115 ? -8.888 -1.497 19.036 1.00 78.19 115 TRP A O 1
ATOM 916 N N . LEU A 1 116 ? -9.043 -3.308 20.353 1.00 81.50 116 LEU A N 1
ATOM 917 C CA . LEU A 1 116 ? -7.799 -3.927 19.892 1.00 81.50 116 LEU A CA 1
ATOM 918 C C . LEU A 1 116 ? -7.963 -4.481 18.473 1.00 81.50 116 LEU A C 1
ATOM 920 O O . LEU A 1 116 ? -7.065 -4.322 17.646 1.00 81.50 116 LEU A O 1
ATOM 924 N N . LEU A 1 117 ? -9.121 -5.078 18.175 1.00 77.06 117 LEU A N 1
ATOM 925 C CA . LEU A 1 117 ? -9.479 -5.522 16.827 1.00 77.06 117 LEU A CA 1
ATOM 926 C C . LEU A 1 117 ? -9.474 -4.352 15.843 1.00 77.06 117 LEU A C 1
ATOM 928 O O . LEU A 1 117 ? -8.798 -4.419 14.814 1.00 77.06 117 LEU A O 1
ATOM 932 N N . TRP A 1 118 ? -10.142 -3.254 16.197 1.00 74.81 118 TRP A N 1
ATOM 933 C CA . TRP A 1 118 ? -10.170 -2.044 15.378 1.00 74.81 118 TRP A CA 1
ATOM 934 C C . TRP A 1 118 ? -8.775 -1.455 15.166 1.00 74.81 118 TRP A C 1
ATOM 936 O O . TRP A 1 118 ? -8.350 -1.237 14.030 1.00 74.81 118 TRP A O 1
ATOM 946 N N . THR A 1 119 ? -8.027 -1.254 16.250 1.00 78.00 119 THR A N 1
ATOM 947 C CA . THR A 1 119 ? -6.730 -0.567 16.196 1.00 78.00 119 THR A CA 1
ATOM 948 C C . THR A 1 119 ? -5.684 -1.389 15.450 1.00 78.00 119 THR A C 1
ATOM 950 O O . THR A 1 119 ? -4.950 -0.846 14.630 1.00 78.00 119 THR A O 1
ATOM 953 N N . VAL A 1 120 ? -5.603 -2.698 15.701 1.00 82.38 120 VAL A N 1
ATOM 954 C CA . VAL A 1 120 ? -4.538 -3.539 15.136 1.00 82.38 120 VAL A CA 1
ATOM 955 C C . VAL A 1 120 ? -4.915 -4.072 13.761 1.00 82.38 120 VAL A C 1
ATOM 957 O O . VAL A 1 120 ? -4.136 -3.931 12.821 1.00 82.38 120 VAL A O 1
ATOM 960 N N . PHE A 1 121 ? -6.093 -4.679 13.624 1.00 79.31 121 PHE A N 1
ATOM 961 C CA . PHE A 1 121 ? -6.449 -5.452 12.431 1.00 79.31 121 PHE A CA 1
ATOM 962 C C . PHE A 1 121 ? -7.173 -4.622 11.367 1.00 79.31 121 PHE A C 1
ATOM 964 O O . PHE A 1 121 ? -7.076 -4.939 10.181 1.00 79.31 121 PHE A O 1
ATOM 971 N N . ILE A 1 122 ? -7.865 -3.549 11.757 1.00 77.25 122 ILE A N 1
ATOM 972 C CA . ILE A 1 122 ? -8.627 -2.719 10.811 1.00 77.25 122 ILE A CA 1
ATOM 973 C C . ILE A 1 122 ? -7.870 -1.438 10.445 1.00 77.25 122 ILE A C 1
ATOM 975 O O . ILE A 1 122 ? -7.848 -1.065 9.276 1.00 77.25 122 ILE A O 1
ATOM 979 N N . ALA A 1 123 ? -7.194 -0.794 11.396 1.00 79.44 123 ALA A N 1
ATOM 980 C CA . ALA A 1 123 ? -6.433 0.427 11.128 1.00 79.44 123 ALA A CA 1
ATOM 981 C C . ALA A 1 123 ? -4.927 0.164 10.964 1.00 79.44 123 ALA A C 1
ATOM 983 O O . ALA A 1 123 ? -4.337 0.511 9.940 1.00 79.44 123 ALA A O 1
ATOM 984 N N . GLY A 1 124 ? -4.293 -0.463 11.956 1.00 83.38 124 GLY A N 1
ATOM 985 C CA . GLY A 1 124 ? -2.837 -0.557 12.075 1.00 83.38 124 GLY A CA 1
ATOM 986 C C . GLY A 1 124 ? -2.176 -1.368 10.965 1.00 83.38 124 GLY A C 1
ATOM 987 O O . GLY A 1 124 ? -1.383 -0.833 10.189 1.00 83.38 124 GLY A O 1
ATOM 988 N N . LEU A 1 125 ? -2.507 -2.655 10.860 1.00 84.81 125 LEU A N 1
ATOM 989 C CA . LEU A 1 125 ? -1.931 -3.554 9.856 1.00 84.81 125 LEU A CA 1
ATOM 990 C C . LEU A 1 125 ? -2.211 -3.090 8.415 1.00 84.81 125 LEU A C 1
ATOM 992 O O . LEU A 1 125 ? -1.258 -3.049 7.629 1.00 84.81 125 LEU A O 1
ATOM 996 N N . PRO A 1 126 ? -3.436 -2.655 8.050 1.00 84.00 126 PRO A N 1
ATOM 997 C CA . PRO A 1 126 ? -3.685 -2.081 6.729 1.00 84.00 126 PRO A CA 1
ATOM 998 C C . PRO A 1 126 ? -2.864 -0.818 6.456 1.00 84.00 126 PRO A C 1
ATOM 1000 O O . PRO A 1 126 ? -2.324 -0.675 5.361 1.00 84.00 126 PRO A O 1
ATOM 1003 N N . SER A 1 127 ? -2.683 0.058 7.451 1.00 87.06 127 SER A N 1
ATOM 1004 C CA . SER A 1 127 ? -1.843 1.257 7.310 1.00 87.06 127 SER A CA 1
ATOM 1005 C C . SER A 1 127 ? -0.376 0.906 7.057 1.00 87.06 127 SER A C 1
ATOM 1007 O O . SER A 1 127 ? 0.254 1.479 6.167 1.00 87.06 127 SER A O 1
ATOM 1009 N N . ILE A 1 128 ? 0.169 -0.080 7.778 1.00 89.56 128 ILE A N 1
ATOM 1010 C CA . ILE A 1 128 ? 1.535 -0.580 7.552 1.00 89.56 1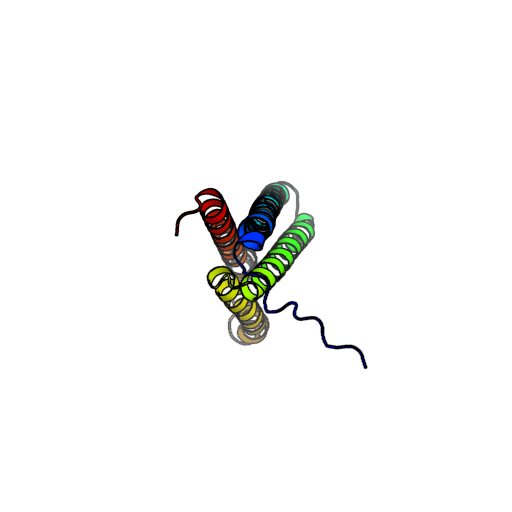28 ILE A CA 1
ATOM 1011 C C . ILE A 1 128 ? 1.664 -1.151 6.134 1.00 89.56 128 ILE A C 1
ATOM 1013 O O . ILE A 1 128 ? 2.612 -0.824 5.418 1.00 89.56 128 ILE A O 1
ATOM 1017 N N . GLY A 1 129 ? 0.694 -1.962 5.703 1.00 88.31 129 GLY A N 1
ATOM 1018 C CA . GLY A 1 129 ? 0.649 -2.511 4.349 1.00 88.31 129 GLY A CA 1
ATOM 1019 C C . GLY A 1 129 ? 0.596 -1.423 3.274 1.00 88.31 129 GLY A C 1
ATOM 1020 O O . GLY A 1 129 ? 1.308 -1.511 2.271 1.00 88.31 129 GLY A O 1
ATOM 1021 N N . ALA A 1 130 ? -0.189 -0.370 3.497 1.00 89.69 130 ALA A N 1
ATOM 1022 C CA . ALA A 1 130 ? -0.310 0.750 2.574 1.00 89.69 130 ALA A CA 1
ATOM 1023 C C . ALA A 1 130 ? 0.980 1.571 2.457 1.00 89.69 130 ALA A C 1
ATOM 1025 O O . ALA A 1 130 ? 1.393 1.931 1.350 1.00 89.69 130 ALA A O 1
ATOM 1026 N N . LEU A 1 131 ? 1.651 1.828 3.583 1.00 91.50 131 LEU A N 1
ATOM 1027 C CA . LEU A 1 131 ? 2.954 2.494 3.606 1.00 91.50 131 LEU A CA 1
ATOM 1028 C C . LEU A 1 131 ? 4.024 1.645 2.917 1.00 91.50 131 LEU A C 1
ATOM 1030 O O . LEU A 1 131 ? 4.799 2.160 2.111 1.00 91.50 131 LEU A O 1
ATOM 1034 N N . TYR A 1 132 ? 4.038 0.336 3.164 1.00 92.00 132 TYR A N 1
ATOM 1035 C CA . TYR A 1 132 ? 4.951 -0.572 2.479 1.00 92.00 132 TYR A CA 1
ATOM 1036 C C . TYR A 1 132 ? 4.725 -0.563 0.958 1.00 92.00 132 TYR A C 1
ATOM 1038 O O . TYR A 1 132 ? 5.683 -0.455 0.188 1.00 92.00 132 TYR A O 1
ATOM 1046 N N . PHE A 1 133 ? 3.470 -0.579 0.500 1.00 91.06 133 PHE A N 1
ATOM 1047 C CA . PHE A 1 133 ? 3.161 -0.476 -0.927 1.00 91.06 133 PHE A CA 1
ATOM 1048 C C . PHE A 1 133 ? 3.582 0.870 -1.534 1.00 91.06 133 PHE A C 1
ATOM 1050 O O . PHE A 1 133 ? 4.081 0.919 -2.664 1.00 91.06 133 PHE A O 1
ATOM 1057 N N . LEU A 1 134 ? 3.445 1.964 -0.778 1.00 90.75 134 LEU A N 1
ATOM 1058 C CA . LEU A 1 134 ? 3.931 3.281 -1.186 1.00 90.75 134 LEU A CA 1
ATOM 1059 C C . LEU A 1 134 ? 5.448 3.274 -1.402 1.00 90.75 134 LEU A C 1
ATOM 1061 O O . LEU A 1 134 ? 5.919 3.765 -2.430 1.00 90.75 134 LEU A O 1
ATOM 1065 N N . VAL A 1 135 ? 6.200 2.648 -0.492 1.00 90.25 135 VAL A N 1
ATOM 1066 C CA . VAL A 1 135 ? 7.653 2.462 -0.628 1.00 90.25 135 VAL A CA 1
ATOM 1067 C C . VAL A 1 135 ? 7.988 1.634 -1.870 1.00 90.25 135 VAL A C 1
ATOM 1069 O O . VAL A 1 135 ? 8.897 1.999 -2.617 1.00 90.25 135 VAL A O 1
ATOM 1072 N N . LEU A 1 136 ? 7.245 0.559 -2.152 1.00 86.38 136 LEU A N 1
ATOM 1073 C CA . LEU A 1 136 ? 7.449 -0.237 -3.368 1.00 86.38 136 LEU A CA 1
ATOM 1074 C C . LEU A 1 136 ? 7.230 0.583 -4.646 1.00 86.38 136 LEU A C 1
ATOM 1076 O O . LEU A 1 136 ? 8.008 0.461 -5.596 1.00 86.38 136 LEU A O 1
ATOM 1080 N N . CYS A 1 137 ? 6.199 1.430 -4.676 1.00 86.38 137 CYS A N 1
ATOM 1081 C CA . CYS A 1 137 ? 5.938 2.313 -5.811 1.00 86.38 137 CYS A CA 1
ATOM 1082 C C . CYS A 1 137 ? 7.028 3.378 -5.964 1.00 86.38 137 CYS A C 1
ATOM 1084 O O . CYS A 1 137 ? 7.493 3.615 -7.077 1.00 86.38 137 CYS A O 1
ATOM 1086 N N . PHE A 1 138 ? 7.492 3.958 -4.856 1.00 87.50 138 PHE A N 1
ATOM 1087 C CA . PHE A 1 138 ? 8.587 4.925 -4.855 1.00 87.50 138 PHE A CA 1
ATOM 1088 C C . PHE A 1 138 ? 9.894 4.317 -5.377 1.00 87.50 138 PHE A C 1
ATOM 1090 O O . P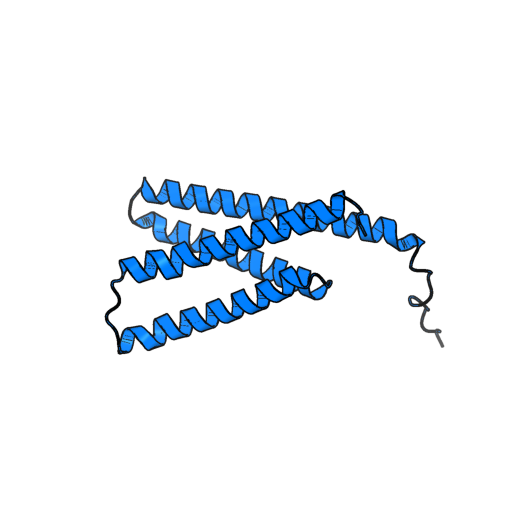HE A 1 138 ? 10.524 4.879 -6.270 1.00 87.50 138 PHE A O 1
ATOM 1097 N N . GLN A 1 139 ? 10.273 3.130 -4.892 1.00 85.19 139 GLN A N 1
ATOM 1098 C CA . GLN A 1 139 ? 11.470 2.422 -5.359 1.00 85.19 139 GLN A CA 1
ATOM 1099 C C . GLN A 1 139 ? 11.379 2.060 -6.843 1.00 85.19 139 GLN A C 1
ATOM 1101 O O . GLN A 1 139 ? 12.356 2.201 -7.579 1.00 85.19 139 GLN A O 1
ATOM 1106 N N . ALA A 1 140 ? 10.211 1.602 -7.301 1.00 80.50 140 ALA A N 1
ATOM 1107 C CA . ALA A 1 140 ? 9.990 1.324 -8.714 1.00 80.50 140 ALA A CA 1
ATOM 1108 C C . ALA A 1 140 ? 10.133 2.607 -9.555 1.00 80.50 140 ALA A C 1
ATOM 1110 O O . ALA A 1 140 ? 10.773 2.589 -10.608 1.00 80.50 140 ALA A O 1
ATOM 1111 N N . TRP A 1 141 ? 9.600 3.731 -9.070 1.00 82.50 141 TRP A N 1
ATOM 1112 C CA . TRP A 1 141 ? 9.693 5.021 -9.748 1.00 82.50 141 TRP A CA 1
ATOM 1113 C C . TRP A 1 141 ? 11.135 5.538 -9.805 1.00 82.50 141 TRP A C 1
ATOM 1115 O O . TRP A 1 141 ? 11.600 5.935 -10.873 1.00 82.50 141 TRP A O 1
ATOM 1125 N N . GLN A 1 142 ? 11.886 5.458 -8.705 1.00 81.88 142 GLN A N 1
ATOM 1126 C CA . GLN A 1 142 ? 13.301 5.835 -8.677 1.00 81.88 142 GLN A CA 1
ATOM 1127 C C . GLN A 1 142 ? 14.145 5.000 -9.644 1.00 81.88 142 GLN A C 1
ATOM 1129 O O . GLN A 1 142 ? 14.911 5.567 -10.419 1.00 81.88 142 GLN A O 1
ATOM 1134 N N . ARG A 1 143 ? 13.953 3.675 -9.681 1.00 75.19 143 ARG A N 1
ATOM 1135 C CA . ARG A 1 143 ? 14.632 2.795 -10.653 1.00 75.19 143 ARG A CA 1
ATOM 1136 C C . ARG A 1 143 ? 14.318 3.178 -12.093 1.00 75.19 143 ARG A C 1
ATOM 1138 O O . ARG A 1 143 ? 15.200 3.170 -12.945 1.00 75.19 143 ARG A O 1
ATOM 1145 N N . SER A 1 144 ? 13.069 3.563 -12.355 1.00 70.62 144 SER A N 1
ATOM 1146 C CA . SER A 1 144 ? 12.661 4.022 -13.682 1.00 70.62 144 SER A CA 1
ATOM 1147 C C . SER A 1 144 ? 13.276 5.378 -14.070 1.00 70.62 144 SER A C 1
ATOM 1149 O O . SER A 1 144 ? 13.492 5.603 -15.256 1.00 70.62 144 SER A O 1
ATOM 1151 N N . LYS A 1 145 ? 13.611 6.249 -13.098 1.00 69.88 145 LYS A N 1
ATOM 1152 C CA . LYS A 1 145 ? 14.361 7.504 -13.320 1.00 69.88 145 LYS A CA 1
ATOM 1153 C C . LYS A 1 145 ? 15.857 7.280 -13.534 1.00 69.88 145 LYS A C 1
ATOM 1155 O O . LYS A 1 145 ? 16.449 7.950 -14.370 1.00 69.88 145 LYS A O 1
ATOM 1160 N N . GLY A 1 146 ? 16.460 6.391 -12.744 1.00 62.56 146 GLY A N 1
ATOM 1161 C CA . GLY A 1 146 ? 17.912 6.223 -12.685 1.00 62.56 146 GLY A CA 1
ATOM 1162 C C . GLY A 1 146 ? 18.516 5.501 -13.886 1.00 62.56 146 GLY A C 1
ATOM 1163 O O . GLY A 1 146 ? 19.702 5.647 -14.137 1.00 62.56 146 GLY A O 1
ATOM 1164 N N . GLY A 1 147 ? 17.737 4.722 -14.648 1.00 54.47 147 GLY A N 1
ATOM 1165 C CA . GLY A 1 147 ? 18.284 3.941 -15.763 1.00 54.47 147 GLY A CA 1
ATOM 1166 C C . GLY A 1 147 ? 19.404 2.974 -15.351 1.00 54.47 147 GLY A C 1
ATOM 1167 O O . GLY A 1 147 ? 20.143 2.516 -16.222 1.00 54.47 147 GLY A O 1
ATOM 1168 N N . GLU A 1 148 ? 19.534 2.677 -14.058 1.00 42.56 148 GLU A N 1
ATOM 1169 C CA . GLU A 1 148 ? 20.597 1.839 -13.523 1.00 42.56 148 GLU A CA 1
ATOM 1170 C C . GLU A 1 148 ? 20.242 0.362 -13.695 1.00 42.56 148 GLU A C 1
ATOM 1172 O O . GLU A 1 148 ? 19.124 -0.079 -13.404 1.00 42.56 148 GLU A O 1
ATOM 1177 N N . ARG A 1 149 ? 21.220 -0.327 -14.283 1.00 43.25 149 ARG A N 1
ATOM 1178 C CA . ARG A 1 149 ? 21.263 -1.742 -14.645 1.00 43.25 149 ARG A CA 1
ATOM 1179 C C . ARG A 1 149 ? 21.338 -2.628 -13.409 1.00 43.25 149 ARG A C 1
ATOM 1181 O O . ARG A 1 149 ? 21.995 -2.207 -12.434 1.00 43.25 149 ARG A O 1
#

Sequence (149 aa):
MASPDPILDSPLEDVRPVLRDRFYRRTAIDFWINAALCGLVTLTGLGGWLIEEDYLIVCLIAFFALGVYQLFSSMVGGALGNTRKGSYSVFAWLYVVFLFTVFRGLFGIVTIPEWLLWTVFIAGLPSIGALYFLVLCFQAWQRSKGGER

Radius of gyration: 20.38 Å; chains: 1; bounding box: 42×34×71 Å

pLDDT: mean 76.24, std 15.65, range [31.92, 93.0]